Protein AF-A0A8T4HKZ1-F1 (afdb_monomer_lite)

Structure (mmCIF, N/CA/C/O backbone):
data_AF-A0A8T4HKZ1-F1
#
_entry.id   AF-A0A8T4HKZ1-F1
#
loop_
_atom_site.group_PDB
_atom_site.id
_atom_site.type_symbol
_atom_site.label_atom_id
_atom_site.label_alt_id
_atom_site.label_comp_id
_atom_site.label_asym_id
_atom_site.label_entity_id
_atom_site.label_seq_id
_atom_site.pdbx_PDB_ins_code
_atom_site.Cartn_x
_atom_site.Cartn_y
_atom_site.Cartn_z
_atom_site.occupancy
_atom_site.B_iso_or_equiv
_atom_site.auth_seq_id
_atom_site.auth_comp_id
_atom_site.auth_asym_id
_atom_site.auth_atom_id
_atom_site.pdbx_PDB_model_num
ATOM 1 N N . MET A 1 1 ? 70.854 43.839 6.001 1.00 37.94 1 MET A N 1
ATOM 2 C CA . MET A 1 1 ? 71.419 44.479 4.792 1.00 37.94 1 MET A CA 1
ATOM 3 C C . MET A 1 1 ? 71.487 43.443 3.683 1.00 37.94 1 MET A C 1
ATOM 5 O O . MET A 1 1 ? 71.893 42.335 4.007 1.00 37.94 1 MET A O 1
ATOM 9 N N . PRO A 1 2 ? 71.234 43.797 2.414 1.00 50.47 2 PRO A N 1
ATOM 10 C CA . PRO A 1 2 ? 70.039 44.445 1.849 1.00 50.47 2 PRO A CA 1
ATOM 11 C C . PRO A 1 2 ? 69.323 43.446 0.882 1.00 50.47 2 PRO A C 1
ATOM 13 O O . PRO A 1 2 ? 69.695 42.282 0.856 1.00 50.47 2 PRO A O 1
ATOM 16 N N . TYR A 1 3 ? 68.286 43.737 0.087 1.00 30.95 3 TYR A N 1
ATOM 17 C CA . TYR A 1 3 ? 67.507 44.957 -0.193 1.00 30.95 3 TYR A CA 1
ATOM 18 C C . TYR A 1 3 ? 65.997 44.592 -0.330 1.00 30.95 3 TYR A C 1
ATOM 20 O O . TYR A 1 3 ? 65.540 43.629 0.280 1.00 30.95 3 TYR A O 1
ATOM 28 N N . THR A 1 4 ? 65.211 45.340 -1.111 1.00 60.91 4 THR A N 1
ATOM 29 C CA . THR A 1 4 ? 63.771 45.155 -1.380 1.00 60.91 4 THR A CA 1
ATOM 30 C C . THR A 1 4 ? 63.456 44.909 -2.865 1.00 60.91 4 THR A C 1
ATOM 32 O O . THR A 1 4 ? 64.201 45.327 -3.747 1.00 60.91 4 THR A O 1
ATOM 35 N N . SER A 1 5 ? 62.293 44.303 -3.144 1.00 48.16 5 SER A N 1
ATOM 36 C CA . SER A 1 5 ? 61.436 44.565 -4.326 1.00 48.16 5 SER A CA 1
ATOM 37 C C . SER A 1 5 ? 60.063 43.912 -4.091 1.00 48.16 5 SER A C 1
ATOM 39 O O . SER A 1 5 ? 59.889 42.715 -4.274 1.00 48.16 5 SER A O 1
ATOM 41 N N . GLN A 1 6 ? 59.114 44.588 -3.440 1.00 50.34 6 GLN A N 1
ATOM 42 C CA . GLN A 1 6 ? 58.128 45.467 -4.093 1.00 50.34 6 GLN A CA 1
ATOM 43 C C . GLN A 1 6 ? 57.471 44.839 -5.336 1.00 50.34 6 GLN A C 1
ATOM 45 O O . GLN A 1 6 ? 58.012 44.891 -6.437 1.00 50.34 6 GLN A O 1
ATOM 50 N N . ARG A 1 7 ? 56.240 44.329 -5.172 1.00 44.53 7 ARG A N 1
ATOM 51 C CA . ARG A 1 7 ? 55.311 44.162 -6.300 1.00 44.53 7 ARG A CA 1
ATOM 52 C C . ARG A 1 7 ? 54.934 45.551 -6.820 1.00 44.53 7 ARG A C 1
ATOM 54 O O . ARG A 1 7 ? 54.413 46.352 -6.047 1.00 44.53 7 ARG A O 1
ATOM 61 N N . ARG A 1 8 ? 55.119 45.812 -8.116 1.00 48.88 8 ARG A N 1
ATOM 62 C CA . ARG A 1 8 ? 54.422 46.916 -8.794 1.00 48.88 8 ARG A CA 1
ATOM 63 C C . ARG A 1 8 ? 53.036 46.440 -9.247 1.00 48.88 8 ARG A C 1
ATOM 65 O O . ARG A 1 8 ? 52.957 45.375 -9.861 1.00 48.88 8 ARG A O 1
ATOM 72 N N . PRO A 1 9 ? 51.954 47.181 -8.962 1.00 47.38 9 PRO A N 1
ATOM 73 C CA . PRO A 1 9 ? 50.659 46.951 -9.584 1.00 47.38 9 PRO A CA 1
ATOM 74 C C . PRO A 1 9 ? 50.595 47.651 -10.949 1.00 47.38 9 PRO A C 1
ATOM 76 O O . PRO A 1 9 ? 51.062 48.778 -11.088 1.00 47.38 9 PRO A O 1
ATOM 79 N N . GLY A 1 10 ? 49.954 47.001 -11.920 1.00 51.94 10 GLY A N 1
ATOM 80 C CA . GLY A 1 10 ? 49.601 47.605 -13.204 1.00 51.94 10 GLY A CA 1
ATOM 81 C C . GLY A 1 10 ? 50.694 47.545 -14.270 1.00 51.94 10 GLY A C 1
ATOM 82 O O . GLY A 1 10 ? 51.572 48.393 -14.321 1.00 51.94 10 GLY A O 1
ATOM 83 N N . GLU A 1 11 ? 50.550 46.597 -15.195 1.00 45.94 11 GLU A N 1
ATOM 84 C CA . GLU A 1 11 ? 50.785 46.850 -16.620 1.00 45.94 11 GLU A CA 1
ATOM 85 C C . GLU A 1 11 ? 50.060 45.771 -17.429 1.00 45.94 11 GLU A C 1
ATOM 87 O O . GLU A 1 11 ? 50.473 44.612 -17.487 1.00 45.94 11 GLU A O 1
ATOM 92 N N . GLY A 1 12 ? 48.917 46.138 -18.008 1.00 52.41 12 GLY A N 1
ATOM 93 C CA . GLY A 1 12 ? 48.156 45.234 -18.857 1.00 52.41 12 GLY A CA 1
ATOM 94 C C . GLY A 1 12 ? 48.916 44.968 -20.150 1.00 52.41 12 GLY A C 1
ATOM 95 O O . GLY A 1 12 ? 49.123 45.880 -20.945 1.00 52.41 12 GLY A O 1
ATOM 96 N N . ARG A 1 13 ? 49.283 43.710 -20.396 1.00 49.19 13 ARG A N 1
ATOM 97 C CA . ARG A 1 13 ? 49.666 43.239 -21.729 1.00 49.19 13 ARG A CA 1
ATOM 98 C C . ARG A 1 13 ? 48.689 42.172 -22.182 1.00 49.19 13 ARG A C 1
ATOM 100 O O . ARG A 1 13 ? 48.846 40.986 -21.917 1.00 49.19 13 ARG A O 1
ATOM 107 N N . ASN A 1 14 ? 47.661 42.673 -22.858 1.00 54.19 14 ASN A N 1
ATOM 108 C CA . ASN A 1 14 ? 46.736 41.917 -23.680 1.00 54.19 14 ASN A CA 1
ATOM 109 C C . ASN A 1 14 ? 47.541 41.056 -24.671 1.00 54.19 14 ASN A C 1
ATOM 111 O O . ASN A 1 14 ? 48.121 41.590 -25.616 1.00 54.19 14 ASN A O 1
ATOM 115 N N . GLN A 1 15 ? 47.621 39.748 -24.430 1.00 51.31 15 GLN A N 1
ATOM 116 C CA . GLN A 1 15 ? 48.084 38.782 -25.422 1.00 51.31 15 GLN A CA 1
ATOM 117 C C . GLN A 1 15 ? 46.851 38.031 -25.928 1.00 51.31 15 GLN A C 1
ATOM 119 O O . GLN A 1 15 ? 46.202 37.357 -25.121 1.00 51.31 15 GLN A O 1
ATOM 124 N N . PRO A 1 16 ? 46.499 38.127 -27.223 1.00 50.91 16 PRO A N 1
ATOM 125 C CA . PRO A 1 16 ? 45.452 37.288 -27.774 1.00 50.91 16 PRO A CA 1
ATOM 126 C C . PRO A 1 16 ? 45.901 35.827 -27.681 1.00 50.91 16 PRO A C 1
ATOM 128 O O . PRO A 1 16 ? 46.958 35.441 -28.184 1.00 50.91 16 PRO A O 1
ATOM 131 N N . ARG A 1 17 ? 45.088 35.016 -27.004 1.00 50.06 17 ARG A N 1
ATOM 132 C CA . ARG A 1 17 ? 45.216 33.557 -26.991 1.00 50.06 17 ARG A CA 1
ATOM 133 C C . ARG A 1 17 ? 45.150 33.068 -28.447 1.00 50.06 17 ARG A C 1
ATOM 135 O O . ARG A 1 17 ? 44.216 33.476 -29.133 1.00 50.06 17 ARG A O 1
ATOM 142 N N . PRO A 1 18 ? 46.073 32.212 -28.925 1.00 50.12 18 PRO A N 1
ATOM 143 C CA . PRO A 1 18 ? 45.963 31.662 -30.270 1.00 50.12 18 PRO A CA 1
ATOM 144 C C . PRO A 1 18 ? 44.664 30.859 -30.373 1.00 50.12 18 PRO A C 1
ATOM 146 O O . PRO A 1 18 ? 44.422 29.937 -29.588 1.00 50.12 18 PRO A O 1
ATOM 149 N N . GLU A 1 19 ? 43.807 31.265 -31.303 1.00 47.66 19 GLU A N 1
ATOM 150 C CA . GLU A 1 19 ? 42.528 30.616 -31.548 1.00 47.66 19 GLU A CA 1
ATOM 151 C C . GLU A 1 19 ? 42.723 29.252 -32.213 1.00 47.66 19 GLU A C 1
ATOM 153 O O . GLU A 1 19 ? 43.607 29.065 -33.045 1.00 47.66 19 GLU A O 1
ATOM 158 N N . GLY A 1 20 ? 41.837 28.319 -31.864 1.00 43.69 20 GLY A N 1
ATOM 159 C CA . GLY A 1 20 ? 41.364 27.294 -32.788 1.00 43.69 20 GLY A CA 1
ATOM 160 C C . GLY A 1 20 ? 42.417 26.484 -33.540 1.00 43.69 20 GLY A C 1
ATOM 161 O O . GLY A 1 20 ? 42.443 26.506 -34.767 1.00 43.69 20 GLY A O 1
ATOM 162 N N . SER A 1 21 ? 43.141 25.606 -32.841 1.00 49.09 21 SER A N 1
ATOM 163 C CA . SER A 1 21 ? 43.467 24.307 -33.437 1.00 49.09 21 SER A CA 1
ATOM 164 C C . SER A 1 21 ? 42.171 23.501 -33.592 1.00 49.09 21 SER A C 1
ATOM 166 O O . SER A 1 21 ? 41.883 22.585 -32.821 1.00 49.09 21 SER A O 1
ATOM 168 N N . SER A 1 22 ? 41.369 23.869 -34.594 1.00 54.22 22 SER A N 1
ATOM 169 C CA . SER A 1 22 ? 40.155 23.180 -35.024 1.00 54.22 22 SER A CA 1
ATOM 170 C C . SER A 1 22 ? 40.512 21.842 -35.670 1.00 54.22 22 SER A C 1
ATOM 172 O O . SER A 1 22 ? 40.330 21.603 -36.863 1.00 54.22 22 SER A O 1
ATOM 174 N N . ARG A 1 23 ? 40.983 20.912 -34.831 1.00 53.91 23 ARG A N 1
ATOM 175 C CA . ARG A 1 23 ? 40.749 19.493 -35.068 1.00 53.91 23 ARG A CA 1
ATOM 176 C C . ARG A 1 23 ? 39.241 19.367 -35.307 1.00 53.91 23 ARG A C 1
ATOM 178 O O . ARG A 1 23 ? 38.493 19.854 -34.459 1.00 53.91 23 ARG A O 1
ATOM 185 N N . PRO A 1 24 ? 38.779 18.761 -36.414 1.00 53.28 24 PRO A N 1
ATOM 186 C CA . PRO A 1 24 ? 37.382 18.391 -36.509 1.00 53.28 24 PRO A CA 1
ATOM 187 C C . PRO A 1 24 ? 37.129 17.416 -35.362 1.00 53.28 24 PRO A C 1
ATOM 189 O O . PRO A 1 24 ? 37.602 16.277 -35.377 1.00 53.28 24 PRO A O 1
ATOM 192 N N . GLU A 1 25 ? 36.461 17.910 -34.323 1.00 56.16 25 GLU A N 1
ATOM 193 C CA . GLU A 1 25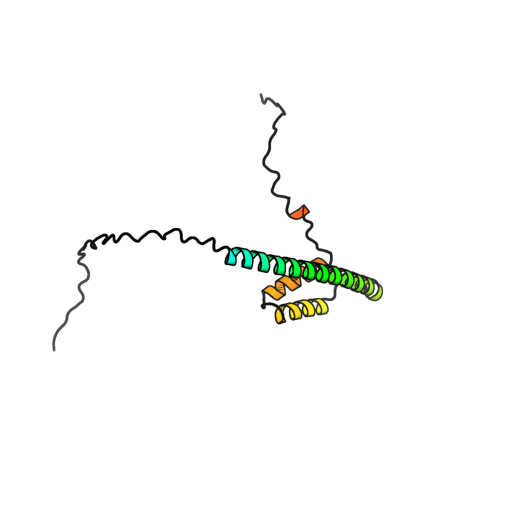 ? 35.824 17.075 -33.324 1.00 56.16 25 GLU A CA 1
ATOM 194 C C . GLU A 1 25 ? 34.799 16.276 -34.112 1.00 56.16 25 GLU A C 1
ATOM 196 O O . GLU A 1 25 ? 33.800 16.818 -34.587 1.00 56.16 25 GLU A O 1
ATOM 201 N N . ALA A 1 26 ? 35.165 15.028 -34.415 1.00 57.91 26 ALA A N 1
ATOM 202 C CA . ALA A 1 26 ? 34.362 14.163 -35.249 1.00 57.91 26 ALA A CA 1
ATOM 203 C C . ALA A 1 26 ? 33.003 14.061 -34.570 1.00 57.91 26 ALA A C 1
ATOM 205 O O . ALA A 1 26 ? 32.910 13.509 -33.472 1.00 57.91 26 ALA A O 1
ATOM 206 N N . ALA A 1 27 ? 31.985 14.653 -35.204 1.00 58.03 27 ALA A N 1
ATOM 207 C CA . ALA A 1 27 ? 30.626 14.613 -34.699 1.00 58.03 27 ALA A CA 1
ATOM 208 C C . ALA A 1 27 ? 30.308 13.155 -34.350 1.00 58.03 27 ALA A C 1
ATOM 210 O O . ALA A 1 27 ? 30.650 12.281 -35.166 1.00 58.03 27 ALA A O 1
ATOM 211 N N . PRO A 1 28 ? 29.730 12.887 -33.160 1.00 60.06 28 PRO A N 1
ATOM 212 C CA . PRO A 1 28 ? 29.445 11.526 -32.741 1.00 60.06 28 PRO A CA 1
ATOM 213 C C . PRO A 1 28 ? 28.679 10.867 -33.879 1.00 60.06 28 PRO A C 1
ATOM 215 O O . PRO A 1 28 ? 27.618 11.353 -34.283 1.00 60.06 28 PRO A O 1
ATOM 218 N N . GLN A 1 29 ? 29.285 9.835 -34.473 1.00 54.50 29 GLN A N 1
ATOM 219 C CA . GLN A 1 29 ? 28.610 9.074 -35.513 1.00 54.50 29 GLN A CA 1
ATOM 220 C C . GLN A 1 29 ? 27.288 8.599 -34.909 1.00 54.50 29 GLN A C 1
ATOM 222 O O . GLN A 1 29 ? 27.264 8.304 -33.711 1.00 54.50 29 GLN A O 1
ATOM 227 N N . PRO A 1 30 ? 26.191 8.537 -35.678 1.00 58.03 30 PRO A N 1
ATOM 228 C CA . PRO A 1 30 ? 24.994 7.874 -35.200 1.00 58.03 30 PRO A CA 1
ATOM 229 C C . PRO A 1 30 ? 25.325 6.387 -35.059 1.00 58.03 30 PRO A C 1
ATOM 231 O O . PRO A 1 30 ? 25.186 5.609 -36.000 1.00 58.03 30 PRO A O 1
ATOM 234 N N . GLU A 1 31 ? 25.850 6.019 -33.892 1.00 55.91 31 GLU A N 1
ATOM 235 C CA . GLU A 1 31 ? 26.078 4.640 -33.499 1.00 55.91 31 GLU A CA 1
ATOM 236 C C . GLU A 1 31 ? 24.723 3.950 -33.576 1.00 55.91 31 GLU A C 1
ATOM 238 O O . GLU A 1 31 ? 23.773 4.404 -32.931 1.00 55.91 31 GLU A O 1
ATOM 243 N N . ASP A 1 32 ? 24.627 2.901 -34.396 1.00 58.38 32 ASP A N 1
ATOM 244 C CA . ASP A 1 32 ? 23.399 2.133 -34.579 1.00 58.38 32 ASP A CA 1
ATOM 245 C C . ASP A 1 32 ? 23.013 1.484 -33.242 1.00 58.38 32 ASP A C 1
ATOM 247 O O . ASP A 1 32 ? 23.480 0.411 -32.850 1.00 58.38 32 ASP A O 1
ATOM 251 N N . THR A 1 33 ? 22.226 2.236 -32.476 1.00 58.41 33 THR A N 1
ATOM 252 C CA . THR A 1 33 ? 21.882 1.945 -31.084 1.00 58.41 33 THR A CA 1
ATOM 253 C C . THR A 1 33 ? 20.666 1.028 -31.001 1.00 58.41 33 THR A C 1
ATOM 255 O O . THR A 1 33 ? 20.327 0.557 -29.914 1.00 58.41 33 THR A O 1
ATOM 258 N N . SER A 1 34 ? 20.058 0.714 -32.150 1.00 61.84 34 SER A N 1
ATOM 259 C CA . SER A 1 34 ? 18.972 -0.244 -32.350 1.00 61.84 34 SER A CA 1
ATOM 260 C C . SER A 1 34 ? 19.480 -1.684 -32.266 1.00 61.84 34 SER A C 1
ATOM 262 O O . SER A 1 34 ? 19.288 -2.494 -33.168 1.00 61.84 34 SER A O 1
ATOM 264 N N . GLN A 1 35 ? 20.151 -2.025 -31.164 1.00 72.56 35 GLN A N 1
ATOM 265 C CA . GLN A 1 35 ? 20.588 -3.388 -30.888 1.00 72.56 35 GLN A CA 1
ATOM 266 C C . GLN A 1 35 ? 19.354 -4.238 -30.533 1.00 72.56 35 GLN A C 1
ATOM 268 O O . GLN A 1 35 ? 18.844 -4.112 -29.415 1.00 72.56 35 GLN A O 1
ATOM 273 N N . PRO A 1 36 ? 18.860 -5.142 -31.409 1.00 77.88 36 PRO A N 1
ATOM 274 C CA . PRO A 1 36 ? 17.517 -5.716 -31.237 1.00 77.88 36 PRO A CA 1
ATOM 275 C C . PRO A 1 36 ? 17.404 -6.618 -30.000 1.00 77.88 36 PRO A C 1
ATOM 277 O O . PRO A 1 36 ? 16.324 -6.826 -29.449 1.00 77.88 36 PRO A O 1
ATOM 280 N N . TRP A 1 37 ? 18.540 -7.132 -29.519 1.00 82.31 37 TRP A N 1
ATOM 281 C CA . TRP A 1 37 ? 18.632 -7.893 -28.276 1.00 82.31 37 TRP A CA 1
ATOM 282 C C . TRP A 1 37 ? 18.436 -7.021 -27.023 1.00 82.31 37 TRP A C 1
ATOM 284 O O . TRP A 1 37 ? 17.887 -7.504 -26.031 1.00 82.31 37 TRP A O 1
ATOM 294 N N . VAL A 1 38 ? 18.826 -5.739 -27.062 1.00 90.12 38 VAL A N 1
ATOM 295 C CA . VAL A 1 38 ? 18.553 -4.767 -25.990 1.00 90.12 38 VAL A CA 1
ATOM 296 C C . VAL A 1 38 ? 17.061 -4.458 -25.958 1.00 90.12 38 VAL A C 1
ATOM 298 O O . VAL A 1 38 ? 16.450 -4.524 -24.894 1.00 90.12 38 VAL A O 1
ATOM 301 N N . GLU A 1 39 ? 16.453 -4.199 -27.117 1.00 91.00 39 GLU A N 1
ATOM 302 C CA . GLU A 1 39 ? 15.014 -3.936 -27.237 1.00 91.00 39 GLU A CA 1
ATOM 303 C C . GLU A 1 39 ? 14.177 -5.120 -26.734 1.00 91.00 39 GLU A C 1
ATOM 305 O O . GLU A 1 39 ? 13.304 -4.943 -25.881 1.00 91.00 39 GLU A O 1
ATOM 310 N N . ALA A 1 40 ? 14.507 -6.343 -27.167 1.00 92.06 40 ALA A N 1
ATOM 311 C CA . ALA A 1 40 ? 13.871 -7.566 -26.684 1.00 92.06 40 ALA A CA 1
ATOM 312 C C . ALA A 1 40 ? 14.028 -7.742 -25.162 1.00 92.06 40 ALA A C 1
ATOM 314 O O . ALA A 1 40 ? 13.070 -8.098 -24.471 1.00 92.06 40 ALA A O 1
ATOM 315 N N . ARG A 1 41 ? 15.210 -7.438 -24.603 1.00 95.25 41 ARG A N 1
ATOM 316 C CA . ARG A 1 41 ? 15.446 -7.518 -23.155 1.00 95.25 41 ARG A CA 1
ATOM 317 C C . ARG A 1 41 ? 14.665 -6.459 -22.372 1.00 95.25 41 ARG A C 1
ATOM 319 O O . ARG A 1 41 ? 14.153 -6.769 -21.298 1.00 95.25 41 ARG A O 1
ATOM 326 N N . VAL A 1 42 ? 14.549 -5.238 -22.894 1.00 95.12 42 VAL A N 1
ATOM 327 C CA . VAL A 1 42 ? 13.747 -4.158 -22.293 1.00 95.12 42 VAL A CA 1
ATOM 328 C C . VAL A 1 42 ? 12.256 -4.495 -22.335 1.00 95.12 42 VAL A C 1
ATOM 330 O O . VAL A 1 42 ? 11.562 -4.263 -21.346 1.00 95.12 42 VAL A O 1
ATOM 333 N N . ALA A 1 43 ? 11.762 -5.075 -23.431 1.00 95.88 43 ALA A N 1
ATOM 334 C CA . ALA A 1 43 ? 10.377 -5.530 -23.542 1.00 95.88 43 ALA A CA 1
ATOM 335 C C . ALA A 1 43 ? 10.041 -6.620 -22.508 1.00 95.88 43 ALA A C 1
ATOM 337 O O . ALA A 1 43 ? 9.005 -6.540 -21.849 1.00 95.88 43 ALA A O 1
ATOM 338 N N . GLU A 1 44 ? 10.939 -7.590 -22.305 1.00 97.06 44 GLU A N 1
ATOM 339 C CA . GLU A 1 44 ? 10.764 -8.637 -21.292 1.00 97.06 44 GLU A CA 1
ATOM 340 C C . GLU A 1 44 ? 10.748 -8.065 -19.866 1.00 97.06 44 GLU A C 1
ATOM 342 O O . GLU A 1 44 ? 9.847 -8.363 -19.085 1.00 97.06 44 GLU A O 1
ATOM 347 N N . LEU A 1 45 ? 11.695 -7.174 -19.540 1.00 97.81 45 LEU A N 1
ATOM 348 C CA . LEU A 1 45 ? 11.748 -6.518 -18.228 1.00 97.81 45 LEU A CA 1
ATOM 349 C C . LEU A 1 45 ? 10.494 -5.679 -17.939 1.00 97.81 45 LEU A C 1
ATOM 351 O O . LEU A 1 45 ? 10.040 -5.651 -16.798 1.00 97.81 45 LEU A O 1
ATOM 355 N N . ARG A 1 46 ? 9.919 -5.019 -18.954 1.00 97.75 46 ARG A N 1
ATOM 356 C CA . ARG A 1 46 ? 8.648 -4.290 -18.818 1.00 97.75 46 ARG A CA 1
ATOM 357 C C . ARG A 1 46 ? 7.487 -5.230 -18.503 1.00 97.75 46 ARG A C 1
ATOM 359 O O . ARG A 1 46 ? 6.775 -4.959 -17.546 1.00 97.75 46 ARG A O 1
ATOM 366 N N . ARG A 1 47 ? 7.372 -6.374 -19.190 1.00 98.19 47 ARG A N 1
ATOM 367 C CA . ARG A 1 47 ? 6.341 -7.378 -18.869 1.00 98.19 47 ARG A CA 1
ATOM 368 C C . ARG A 1 47 ? 6.448 -7.861 -17.419 1.00 98.19 47 ARG A C 1
ATOM 370 O O . ARG A 1 47 ? 5.440 -7.916 -16.723 1.00 98.19 47 ARG A O 1
ATOM 377 N N . SER A 1 48 ? 7.661 -8.135 -16.932 1.00 98.19 48 SER A N 1
ATOM 378 C CA . SER A 1 48 ? 7.870 -8.509 -15.525 1.00 98.19 48 SER A CA 1
ATOM 379 C C . SER A 1 48 ? 7.470 -7.398 -14.540 1.00 98.19 48 SER A C 1
ATOM 381 O O . SER A 1 48 ? 7.007 -7.698 -13.442 1.00 98.19 48 SER A O 1
ATOM 383 N N . ILE A 1 49 ? 7.628 -6.120 -14.909 1.00 97.94 49 ILE A N 1
ATOM 384 C CA . ILE A 1 49 ? 7.135 -4.986 -14.108 1.00 97.94 49 ILE A CA 1
ATOM 385 C C . ILE A 1 49 ? 5.600 -4.962 -14.112 1.00 97.94 49 ILE A C 1
ATOM 387 O O . ILE A 1 49 ? 5.011 -4.890 -13.038 1.00 97.94 49 ILE A O 1
ATOM 391 N N . ASP A 1 50 ? 4.954 -5.111 -15.272 1.00 98.00 50 ASP A N 1
ATOM 392 C CA . ASP A 1 50 ? 3.487 -5.120 -15.395 1.00 98.00 50 ASP A CA 1
ATOM 393 C C . ASP A 1 50 ? 2.837 -6.268 -14.585 1.00 98.00 50 ASP A C 1
ATOM 395 O O . ASP A 1 50 ? 1.778 -6.103 -13.967 1.00 98.00 50 ASP A O 1
ATOM 399 N N . GLU A 1 51 ? 3.489 -7.435 -14.535 1.00 98.31 51 GLU A N 1
ATOM 400 C CA . GLU A 1 51 ? 3.102 -8.581 -13.699 1.00 98.31 51 GLU A CA 1
ATOM 401 C C . GLU A 1 51 ? 3.217 -8.268 -12.195 1.00 98.31 51 GLU A C 1
ATOM 403 O O . GLU A 1 51 ? 2.292 -8.550 -11.423 1.00 98.31 51 GLU A O 1
ATOM 408 N N . ILE A 1 52 ? 4.322 -7.641 -11.772 1.00 98.50 52 ILE A N 1
ATOM 409 C CA . ILE A 1 52 ? 4.529 -7.198 -10.384 1.00 98.50 52 ILE A CA 1
ATOM 410 C C . ILE A 1 52 ? 3.496 -6.135 -9.996 1.00 98.50 52 ILE A C 1
ATOM 412 O O . ILE A 1 52 ? 2.880 -6.246 -8.935 1.00 98.50 52 ILE A O 1
ATOM 416 N N . ASP A 1 53 ? 3.256 -5.139 -10.848 1.00 97.50 53 ASP A N 1
ATOM 417 C CA . ASP A 1 53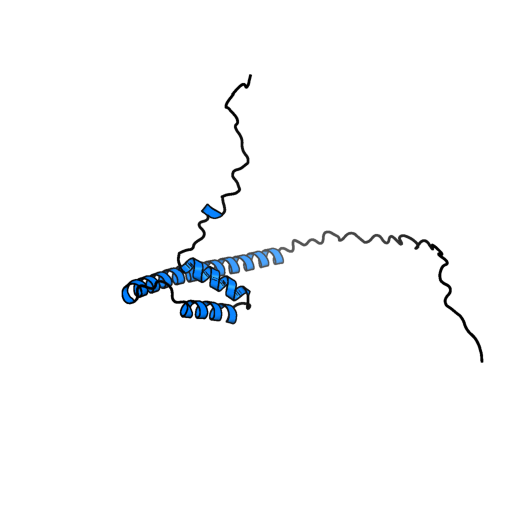 ? 2.289 -4.070 -10.599 1.00 97.50 53 ASP A CA 1
ATOM 418 C C . ASP A 1 53 ? 0.862 -4.624 -10.493 1.00 97.50 53 ASP A C 1
ATOM 420 O O . ASP A 1 53 ? 0.112 -4.246 -9.587 1.00 97.50 53 ASP A O 1
ATOM 424 N N . SER A 1 54 ? 0.508 -5.606 -11.328 1.00 97.88 54 SER A N 1
ATOM 425 C CA . SER A 1 54 ? -0.759 -6.339 -11.223 1.00 97.88 54 SER A CA 1
ATOM 426 C C . SER A 1 54 ? -0.906 -7.037 -9.863 1.00 97.88 54 SER A C 1
ATOM 428 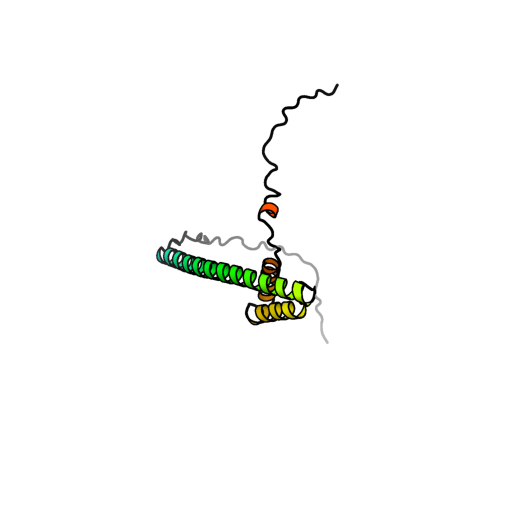O O . SER A 1 54 ? -1.946 -6.916 -9.205 1.00 97.88 54 SER A O 1
ATOM 430 N N . ALA A 1 55 ? 0.148 -7.706 -9.382 1.00 98.19 55 ALA A N 1
ATOM 431 C CA . ALA A 1 55 ? 0.156 -8.336 -8.062 1.00 98.19 55 ALA A CA 1
ATOM 432 C C . ALA A 1 55 ? 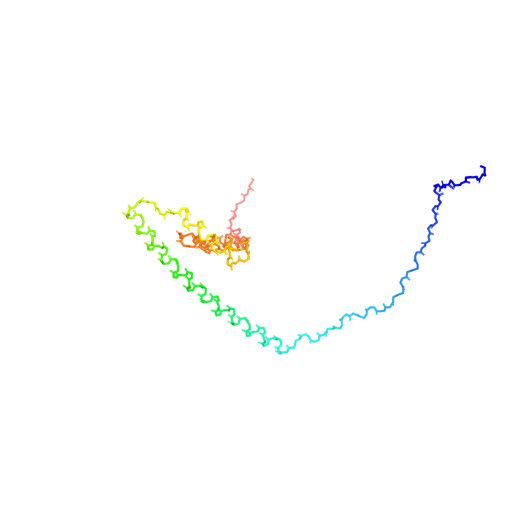0.074 -7.307 -6.915 1.00 98.19 55 ALA A C 1
ATOM 434 O O . ALA A 1 55 ? -0.670 -7.510 -5.949 1.00 98.19 55 ALA A O 1
ATOM 435 N N . VAL A 1 56 ? 0.775 -6.171 -7.021 1.00 95.56 56 VAL A N 1
ATOM 436 C CA . VAL A 1 56 ? 0.702 -5.068 -6.047 1.00 95.56 56 VAL A CA 1
ATOM 437 C C . VAL A 1 56 ? -0.712 -4.486 -5.988 1.00 95.56 56 VAL A C 1
ATOM 439 O O . VAL A 1 56 ? -1.238 -4.279 -4.891 1.00 95.56 56 VAL A O 1
ATOM 442 N N . ILE A 1 57 ? -1.368 -4.273 -7.132 1.00 94.94 57 ILE A N 1
ATOM 443 C CA . ILE A 1 57 ? -2.749 -3.776 -7.207 1.00 94.94 57 ILE A CA 1
ATOM 444 C C . ILE A 1 57 ? -3.713 -4.718 -6.472 1.00 94.94 57 ILE A C 1
ATOM 446 O O . ILE A 1 57 ? -4.515 -4.249 -5.656 1.00 94.94 57 ILE A O 1
ATOM 450 N N . GLU A 1 58 ? -3.619 -6.032 -6.685 1.00 96.38 58 GLU A N 1
ATOM 451 C CA . GLU A 1 58 ? -4.469 -7.009 -5.991 1.00 96.38 58 GLU A CA 1
ATOM 452 C C . GLU A 1 58 ? -4.201 -7.067 -4.481 1.00 96.38 58 GLU A C 1
ATOM 454 O O . GLU A 1 58 ? -5.140 -7.033 -3.673 1.00 96.38 58 GLU A O 1
ATOM 459 N N . LEU A 1 59 ? -2.933 -7.036 -4.062 1.00 96.88 59 LEU A N 1
ATOM 460 C CA . LEU A 1 59 ? -2.562 -6.955 -2.646 1.00 96.88 59 LEU A CA 1
ATOM 461 C C . LEU A 1 59 ? -3.109 -5.678 -1.983 1.00 96.88 59 LEU A C 1
ATOM 463 O O . LEU A 1 59 ? -3.642 -5.733 -0.868 1.00 96.88 59 LEU A O 1
ATOM 467 N N . LEU A 1 60 ? -3.052 -4.530 -2.665 1.00 93.88 60 LEU A N 1
ATOM 468 C CA . LEU A 1 60 ? -3.604 -3.263 -2.176 1.00 93.88 60 LEU A CA 1
ATOM 469 C C . LEU A 1 60 ? -5.138 -3.282 -2.108 1.00 93.88 60 LEU A C 1
ATOM 471 O O . LEU A 1 60 ? -5.706 -2.854 -1.095 1.00 93.88 60 LEU A O 1
ATOM 475 N N . ARG A 1 61 ? -5.820 -3.838 -3.119 1.00 93.81 61 ARG A N 1
ATOM 476 C CA . ARG A 1 61 ? -7.279 -4.061 -3.112 1.00 93.81 61 ARG A CA 1
ATOM 477 C C . ARG A 1 61 ? -7.689 -4.922 -1.918 1.00 93.81 61 ARG A C 1
ATOM 479 O O . ARG A 1 61 ? -8.586 -4.533 -1.157 1.00 93.81 61 ARG A O 1
ATOM 486 N N . ARG A 1 62 ? -6.991 -6.038 -1.684 1.00 96.19 62 ARG A N 1
ATOM 487 C CA . ARG A 1 62 ? -7.232 -6.939 -0.547 1.00 96.19 62 ARG A CA 1
ATOM 488 C C . ARG A 1 62 ? -6.974 -6.255 0.797 1.00 96.19 62 ARG A C 1
ATOM 490 O O . ARG A 1 62 ? -7.813 -6.331 1.698 1.00 96.19 62 ARG A O 1
ATOM 497 N N . ARG A 1 63 ? -5.871 -5.512 0.929 1.00 95.00 63 ARG A N 1
ATOM 498 C CA . ARG A 1 63 ? -5.547 -4.723 2.131 1.00 95.00 63 ARG A CA 1
ATOM 499 C C . ARG A 1 63 ? -6.618 -3.671 2.433 1.00 95.00 63 ARG A C 1
ATOM 501 O O . ARG A 1 63 ? -6.968 -3.473 3.600 1.00 95.00 63 ARG A O 1
ATOM 508 N N . ALA A 1 64 ? -7.172 -3.022 1.409 1.00 90.75 64 ALA A N 1
ATOM 509 C CA . ALA A 1 64 ? -8.247 -2.047 1.563 1.00 90.75 64 ALA A CA 1
ATOM 510 C C . ALA A 1 64 ? -9.569 -2.699 2.012 1.00 90.75 64 ALA A C 1
ATOM 512 O O . ALA A 1 64 ? -10.246 -2.153 2.884 1.00 90.75 64 ALA A O 1
ATOM 513 N N . GLN A 1 65 ? -9.919 -3.885 1.492 1.00 93.19 65 GLN A N 1
ATOM 514 C CA . GLN A 1 65 ? -11.071 -4.668 1.974 1.00 93.19 65 GLN A CA 1
ATOM 515 C C . GLN A 1 65 ? -10.945 -4.991 3.473 1.00 93.19 65 GLN A C 1
ATOM 517 O O . GLN A 1 65 ? -11.850 -4.672 4.247 1.00 93.19 65 GLN A O 1
ATOM 522 N N . LEU A 1 66 ? -9.804 -5.552 3.891 1.00 94.06 66 LEU A N 1
ATOM 523 C CA . LEU A 1 66 ? -9.528 -5.896 5.292 1.00 94.06 66 LEU A CA 1
ATOM 524 C C . LEU A 1 66 ? -9.536 -4.650 6.194 1.00 94.06 66 LEU A C 1
ATOM 526 O O . LEU A 1 66 ? -10.136 -4.655 7.267 1.00 94.06 66 LEU A O 1
ATOM 530 N N . SER A 1 67 ? -8.956 -3.539 5.730 1.00 90.81 67 SER A N 1
ATOM 531 C CA . SER A 1 67 ? -8.966 -2.264 6.462 1.00 90.81 67 SER A CA 1
ATOM 532 C C . SER A 1 67 ? -10.387 -1.746 6.713 1.00 90.81 67 SER A C 1
ATOM 534 O O . SER A 1 67 ? -10.679 -1.270 7.811 1.00 90.81 67 SER A O 1
ATOM 536 N N . ARG A 1 68 ? -11.300 -1.883 5.738 1.00 89.19 68 ARG A N 1
ATOM 537 C CA . ARG A 1 68 ? -12.720 -1.529 5.912 1.00 89.19 68 ARG A CA 1
ATOM 538 C C . ARG A 1 68 ? -13.430 -2.441 6.916 1.00 89.19 68 ARG A C 1
ATOM 540 O O . ARG A 1 68 ? -14.231 -1.943 7.702 1.00 89.19 68 ARG A O 1
ATOM 547 N N . GLN A 1 69 ? -13.134 -3.743 6.928 1.00 91.94 69 GLN A N 1
ATOM 548 C CA . GLN A 1 69 ? -13.686 -4.677 7.922 1.00 91.94 69 GLN A CA 1
ATOM 549 C C . GLN A 1 69 ? -13.241 -4.305 9.347 1.00 91.94 69 GLN A C 1
ATOM 551 O O . GLN A 1 69 ? -14.082 -4.173 10.236 1.00 91.94 69 GLN A O 1
ATOM 556 N N . VAL A 1 70 ? -11.949 -4.018 9.546 1.00 89.75 70 VAL A N 1
ATOM 557 C CA . VAL A 1 70 ? -11.406 -3.552 10.836 1.00 89.75 70 VAL A CA 1
ATOM 558 C C . VAL A 1 70 ? -12.038 -2.224 11.272 1.00 89.75 70 VAL A C 1
ATOM 560 O O . VAL A 1 70 ? -12.403 -2.075 12.438 1.00 89.75 70 VAL A O 1
ATOM 563 N N . GLN A 1 71 ? -12.218 -1.263 10.357 1.00 88.56 71 GLN A N 1
ATOM 564 C CA . GLN A 1 71 ? -12.898 0.003 10.666 1.00 88.56 71 GLN A CA 1
ATOM 565 C C . GLN A 1 71 ? -14.351 -0.218 11.113 1.00 88.56 71 GLN A C 1
ATOM 567 O O . GLN A 1 71 ? -14.750 0.351 12.127 1.00 88.56 71 GLN A O 1
ATOM 572 N N . LYS A 1 72 ? -15.121 -1.068 10.414 1.00 87.50 72 LYS A N 1
ATOM 573 C CA . LYS A 1 72 ? -16.503 -1.412 10.801 1.00 87.50 72 LYS A CA 1
ATOM 574 C C . LYS A 1 72 ? -16.562 -2.011 12.211 1.00 87.50 72 LYS A C 1
ATOM 576 O O . LYS A 1 72 ? -17.323 -1.522 13.041 1.00 87.50 72 LYS A O 1
ATOM 581 N N . ALA A 1 73 ? -15.713 -2.999 12.503 1.00 88.69 73 ALA A N 1
ATOM 582 C CA . ALA A 1 73 ? -15.644 -3.628 13.823 1.00 88.69 73 ALA A CA 1
ATOM 583 C C . ALA A 1 73 ? -15.279 -2.627 14.939 1.00 88.69 73 ALA A C 1
ATOM 585 O O . ALA A 1 73 ? -15.853 -2.666 16.026 1.00 88.69 73 ALA A O 1
ATOM 586 N N . ARG A 1 74 ? -14.362 -1.685 14.673 1.00 86.38 74 ARG A N 1
ATOM 587 C CA . ARG A 1 74 ? -13.963 -0.662 15.655 1.00 86.38 74 ARG A CA 1
ATOM 588 C C . ARG A 1 74 ? -15.018 0.411 15.897 1.00 86.38 74 ARG A C 1
ATOM 590 O O . ARG A 1 74 ? -15.169 0.827 17.042 1.00 86.38 74 ARG A O 1
ATOM 597 N N . ILE A 1 75 ? -15.751 0.831 14.865 1.00 85.06 75 ILE A N 1
ATOM 598 C CA . ILE A 1 75 ? -16.892 1.745 15.028 1.00 85.06 75 ILE A CA 1
ATOM 599 C C . ILE A 1 75 ? -17.942 1.087 15.932 1.00 85.06 75 ILE A C 1
ATOM 601 O O . ILE A 1 75 ? -18.354 1.706 16.907 1.00 85.06 75 ILE A O 1
ATOM 605 N N . ALA A 1 76 ? -18.278 -0.184 15.679 1.00 82.25 76 ALA A N 1
ATOM 606 C CA . ALA A 1 76 ? -19.255 -0.934 16.469 1.00 82.25 76 ALA A CA 1
ATOM 607 C C . ALA A 1 76 ? -18.866 -1.118 17.952 1.00 82.25 76 ALA A C 1
ATOM 609 O O . ALA A 1 76 ? -19.745 -1.136 18.804 1.00 82.25 76 ALA A O 1
ATOM 610 N N . GLN A 1 77 ? -17.572 -1.249 18.276 1.00 79.00 77 GLN A N 1
ATOM 611 C CA . GLN A 1 77 ? -17.115 -1.493 19.656 1.00 79.00 77 GLN A CA 1
ATOM 612 C C . GLN A 1 77 ? -16.674 -0.242 20.430 1.00 79.00 77 GLN A C 1
ATOM 614 O O . GLN A 1 77 ? -16.696 -0.250 21.658 1.00 79.00 77 GLN A O 1
ATOM 619 N N . ARG A 1 78 ? -16.147 0.786 19.751 1.00 72.44 78 ARG A N 1
ATOM 620 C CA . ARG A 1 78 ? -15.418 1.899 20.400 1.00 72.44 78 ARG A CA 1
ATOM 621 C C . ARG A 1 78 ? -15.681 3.278 19.784 1.00 72.44 78 ARG A C 1
ATOM 623 O O . ARG A 1 78 ? -14.999 4.226 20.162 1.00 72.44 78 ARG A O 1
ATOM 630 N N . GLY A 1 79 ? -16.570 3.403 18.794 1.00 73.44 79 GLY A N 1
ATOM 631 C CA . GLY A 1 79 ? -16.891 4.660 18.092 1.00 73.44 79 GLY A CA 1
ATOM 632 C C . GLY A 1 79 ? -15.768 5.256 17.217 1.00 73.44 79 GLY A C 1
ATOM 633 O O . GLY A 1 79 ? -16.038 5.899 16.206 1.00 73.44 79 GLY A O 1
ATOM 634 N N . ALA A 1 80 ? -14.495 5.012 17.539 1.00 76.38 80 ALA A N 1
ATOM 635 C CA . ALA A 1 80 ? -13.347 5.598 16.856 1.00 76.38 80 ALA A CA 1
ATOM 636 C C . ALA A 1 80 ? -12.944 4.825 15.583 1.00 76.38 80 ALA A C 1
ATOM 638 O O . ALA A 1 80 ? -12.399 3.718 15.642 1.00 76.38 80 ALA A O 1
ATOM 639 N N . ARG A 1 81 ? -13.116 5.454 14.412 1.00 70.12 81 ARG A N 1
ATOM 640 C CA . ARG A 1 81 ? -12.746 4.889 13.097 1.00 70.12 81 ARG A CA 1
ATOM 641 C C . ARG A 1 81 ? -11.230 4.744 12.880 1.00 70.12 81 ARG A C 1
ATOM 643 O O . ARG A 1 81 ? -10.801 3.827 12.184 1.00 70.12 81 ARG A O 1
ATOM 650 N N . ILE A 1 82 ? -10.411 5.601 13.498 1.00 80.31 82 ILE A N 1
ATOM 651 C CA . ILE A 1 82 ? -8.945 5.694 13.305 1.00 80.31 82 ILE A CA 1
ATOM 652 C C . ILE A 1 82 ? -8.196 5.223 14.567 1.00 80.31 82 ILE A C 1
ATOM 654 O O . ILE A 1 82 ? -8.761 5.236 15.662 1.00 80.31 82 ILE A O 1
ATOM 658 N N . ALA A 1 83 ? -6.978 4.697 14.417 1.00 81.44 83 ALA A N 1
ATOM 659 C CA . ALA A 1 83 ? -6.105 4.261 15.514 1.00 81.44 83 ALA A CA 1
ATOM 660 C C . ALA A 1 83 ? -4.673 4.763 15.257 1.00 81.44 83 ALA A C 1
ATOM 662 O O . ALA A 1 83 ? -3.923 4.035 14.607 1.00 81.44 83 ALA A O 1
ATOM 663 N N . PRO A 1 84 ? -4.284 5.958 15.745 1.00 83.00 84 PRO A N 1
ATOM 664 C CA . PRO A 1 84 ? -3.000 6.589 15.415 1.00 83.00 84 PRO A CA 1
ATOM 665 C C . PRO A 1 84 ? -1.800 5.643 15.573 1.00 83.00 84 PRO A C 1
ATOM 667 O O . PRO A 1 84 ? -1.133 5.333 14.591 1.00 83.00 84 PRO A O 1
ATOM 670 N N . ALA A 1 85 ? -1.670 4.999 16.739 1.00 85.81 85 ALA A N 1
ATOM 671 C CA . ALA A 1 85 ? -0.605 4.033 17.021 1.00 85.81 85 ALA A CA 1
ATOM 672 C C . ALA A 1 85 ? -0.540 2.826 16.054 1.00 85.81 85 ALA A C 1
ATOM 674 O O . ALA A 1 85 ? 0.513 2.204 15.907 1.00 85.81 85 ALA A O 1
ATOM 675 N N . ARG A 1 86 ? -1.641 2.455 15.377 1.00 88.75 86 ARG A N 1
ATOM 676 C CA . ARG A 1 86 ? -1.598 1.421 14.325 1.00 88.75 86 ARG A CA 1
ATOM 677 C C . ARG A 1 86 ? -1.033 1.971 13.022 1.00 88.75 86 ARG A C 1
ATOM 679 O O . ARG A 1 86 ? -0.370 1.217 12.310 1.00 88.75 86 ARG A O 1
ATOM 686 N N . GLU A 1 87 ? -1.319 3.228 12.707 1.00 90.56 87 GLU A N 1
ATOM 687 C CA . GLU A 1 87 ? -0.850 3.918 11.504 1.00 90.56 87 GLU A CA 1
ATOM 688 C C . GLU A 1 87 ? 0.645 4.205 11.583 1.00 90.56 87 GLU A C 1
ATOM 690 O O . GLU A 1 87 ? 1.356 3.936 10.621 1.00 90.56 87 GLU A O 1
ATOM 695 N N . ASP A 1 88 ? 1.139 4.612 12.751 1.00 91.00 88 ASP A N 1
ATOM 696 C CA . ASP A 1 88 ? 2.571 4.819 12.990 1.00 91.00 88 ASP A CA 1
ATOM 697 C C . ASP A 1 88 ? 3.355 3.512 12.816 1.00 91.00 88 ASP A C 1
ATOM 699 O O . ASP A 1 88 ? 4.377 3.480 12.138 1.00 91.00 88 ASP A O 1
ATOM 703 N N . ARG A 1 89 ? 2.796 2.379 13.268 1.00 91.69 89 ARG A N 1
ATOM 704 C CA . ARG A 1 89 ? 3.336 1.040 12.959 1.00 91.69 89 ARG A CA 1
ATOM 705 C C . ARG A 1 89 ? 3.267 0.660 11.472 1.00 91.69 89 ARG A C 1
ATOM 707 O O . ARG A 1 89 ? 3.984 -0.245 11.062 1.00 91.69 89 ARG A O 1
ATOM 714 N N . VAL A 1 90 ? 2.388 1.260 10.657 1.00 90.62 90 VAL A N 1
ATOM 715 C CA . VAL A 1 90 ? 2.438 1.080 9.187 1.00 90.62 90 VAL A CA 1
ATOM 716 C C . VAL A 1 90 ? 3.595 1.891 8.615 1.00 90.62 90 VAL A C 1
ATOM 718 O O . VAL A 1 90 ? 4.389 1.331 7.868 1.00 90.62 90 VAL A O 1
ATOM 721 N N . ARG A 1 91 ? 3.702 3.171 8.986 1.00 91.31 91 ARG A N 1
ATOM 722 C CA . ARG A 1 91 ? 4.781 4.075 8.562 1.00 91.31 91 ARG A CA 1
ATOM 723 C C . ARG A 1 91 ? 6.154 3.480 8.857 1.00 91.31 91 ARG A C 1
ATOM 725 O O . ARG A 1 91 ? 6.952 3.312 7.944 1.00 91.31 91 ARG A O 1
ATOM 732 N N . GLU A 1 92 ? 6.356 3.029 10.095 1.00 91.31 92 GLU A N 1
ATOM 733 C CA . GLU A 1 92 ? 7.573 2.345 10.541 1.00 91.31 92 GLU A CA 1
ATOM 734 C C . GLU A 1 92 ? 7.910 1.123 9.686 1.00 91.31 92 GLU A C 1
ATOM 736 O O . GLU A 1 92 ? 9.027 0.991 9.190 1.00 91.31 92 GLU A O 1
ATOM 741 N N . HIS A 1 93 ? 6.933 0.245 9.454 1.00 92.00 93 HIS A N 1
ATOM 742 C CA . HIS A 1 93 ? 7.145 -0.960 8.661 1.00 92.00 93 HIS A CA 1
ATOM 743 C C . HIS A 1 93 ? 7.537 -0.638 7.212 1.00 92.00 93 HIS A C 1
ATOM 745 O O . HIS A 1 93 ? 8.478 -1.223 6.685 1.00 92.00 93 HIS A O 1
ATOM 751 N N . PHE A 1 94 ? 6.877 0.330 6.575 1.00 91.12 94 PHE A N 1
ATOM 752 C CA . PHE A 1 94 ? 7.230 0.735 5.215 1.00 91.12 94 PHE A CA 1
ATOM 753 C C . PHE A 1 94 ? 8.595 1.433 5.158 1.00 91.12 94 PHE A C 1
ATOM 755 O O . PHE A 1 94 ? 9.401 1.088 4.309 1.00 91.12 94 PHE A O 1
ATOM 762 N N . ARG A 1 95 ? 8.903 2.355 6.074 1.00 89.44 95 ARG A N 1
ATOM 763 C CA . ARG A 1 95 ? 10.188 3.077 6.117 1.00 89.44 95 ARG A CA 1
ATOM 764 C C . ARG A 1 95 ? 11.390 2.179 6.431 1.00 89.44 95 ARG A C 1
ATOM 766 O O . ARG A 1 95 ? 12.484 2.449 5.942 1.00 89.44 95 ARG A O 1
ATOM 773 N N . SER A 1 96 ? 11.195 1.114 7.211 1.00 89.19 96 SER A N 1
ATOM 774 C CA . SER A 1 96 ? 12.234 0.108 7.490 1.00 89.19 96 SER A CA 1
ATOM 775 C C . SER A 1 96 ? 12.449 -0.888 6.344 1.00 89.19 96 SER A C 1
ATOM 777 O O . SER A 1 96 ? 13.563 -1.373 6.180 1.00 89.19 96 SER A O 1
ATOM 779 N N . ASN A 1 97 ? 11.422 -1.177 5.532 1.00 89.00 97 ASN A N 1
ATOM 780 C CA . ASN A 1 97 ? 11.493 -2.177 4.454 1.00 89.00 97 ASN A CA 1
ATOM 781 C C . ASN A 1 97 ? 11.622 -1.567 3.038 1.00 89.00 97 ASN A C 1
ATOM 783 O O . ASN A 1 97 ? 11.977 -2.274 2.100 1.00 89.00 97 ASN A O 1
ATOM 787 N N . LEU A 1 98 ? 11.359 -0.266 2.861 1.00 79.81 98 LEU A N 1
ATOM 788 C CA . LEU A 1 98 ? 11.435 0.465 1.590 1.00 79.81 98 LEU A CA 1
ATOM 789 C C . LEU A 1 98 ? 12.168 1.799 1.787 1.00 79.81 98 LEU A C 1
ATOM 791 O O . LEU A 1 98 ? 11.631 2.701 2.423 1.00 79.81 98 LEU A O 1
ATOM 795 N N . LEU A 1 99 ? 13.361 1.930 1.191 1.00 71.88 99 LEU A N 1
ATOM 796 C CA . LEU A 1 99 ? 14.142 3.163 0.949 1.00 71.88 99 LEU A CA 1
ATOM 797 C C . LEU A 1 99 ? 13.758 4.412 1.787 1.00 71.88 99 LEU A C 1
ATOM 799 O O . LEU A 1 99 ? 13.387 5.453 1.234 1.00 71.88 99 LEU A O 1
ATOM 803 N N . GLY A 1 100 ? 13.859 4.314 3.119 1.00 78.44 100 GLY A N 1
ATOM 804 C CA . GLY A 1 100 ? 13.704 5.417 4.073 1.00 78.44 100 GLY A CA 1
ATOM 805 C C . GLY A 1 100 ? 12.495 6.326 3.805 1.00 78.44 100 GLY A C 1
ATOM 806 O O . GLY A 1 100 ? 11.337 5.929 3.944 1.00 78.44 100 GLY A O 1
ATOM 807 N N . THR A 1 101 ? 12.767 7.571 3.408 1.00 81.50 101 THR A N 1
ATOM 808 C CA . THR A 1 101 ? 11.758 8.612 3.139 1.00 81.50 101 THR A CA 1
ATOM 809 C C . THR A 1 101 ? 10.763 8.233 2.036 1.00 81.50 101 THR A C 1
ATOM 811 O O . THR A 1 101 ? 9.613 8.667 2.084 1.00 81.50 101 THR A O 1
ATOM 814 N N . ARG A 1 102 ? 11.151 7.400 1.057 1.00 86.31 102 ARG A N 1
ATOM 815 C CA . ARG A 1 102 ? 10.214 6.907 0.030 1.00 86.31 102 ARG A CA 1
ATOM 816 C C . ARG A 1 102 ? 9.215 5.909 0.624 1.00 86.31 102 ARG A C 1
ATOM 818 O O . ARG A 1 102 ? 8.038 5.966 0.281 1.00 86.31 102 ARG A O 1
ATOM 825 N N . GLY A 1 103 ? 9.646 5.063 1.563 1.00 88.62 103 GLY A N 1
ATOM 826 C CA . GLY A 1 103 ? 8.755 4.167 2.304 1.00 88.62 103 GLY A CA 1
ATOM 827 C C . GLY A 1 103 ? 7.669 4.927 3.067 1.00 88.62 103 GLY A C 1
ATOM 828 O O . GLY A 1 103 ? 6.499 4.561 2.994 1.00 88.62 103 GLY A O 1
ATOM 829 N N . GLU A 1 104 ? 8.020 6.040 3.713 1.00 89.88 104 GLU A N 1
ATOM 830 C CA . GLU A 1 104 ? 7.065 6.916 4.413 1.00 89.88 104 GLU A CA 1
ATOM 831 C C . GLU A 1 104 ? 5.973 7.469 3.467 1.00 89.88 104 GLU A C 1
ATOM 833 O O . GLU A 1 104 ? 4.782 7.430 3.786 1.00 89.88 104 GLU A O 1
ATOM 838 N N . GLN A 1 105 ? 6.349 7.901 2.256 1.00 91.50 105 GLN A N 1
ATOM 839 C CA . GLN A 1 105 ? 5.399 8.380 1.238 1.00 91.50 105 GLN A CA 1
ATOM 840 C C . GLN A 1 105 ? 4.450 7.267 0.763 1.00 91.50 105 GLN A C 1
ATOM 842 O O . GLN A 1 105 ? 3.233 7.471 0.705 1.00 91.50 105 GLN A O 1
ATOM 847 N N . VAL A 1 106 ? 4.982 6.069 0.489 1.00 92.00 106 VAL A N 1
ATOM 848 C CA . VAL A 1 106 ? 4.174 4.896 0.114 1.00 92.00 106 VAL A CA 1
ATOM 849 C C . VAL A 1 106 ? 3.225 4.505 1.254 1.00 92.00 106 VAL A C 1
ATOM 851 O O . VAL A 1 106 ? 2.046 4.248 1.008 1.00 92.00 106 VAL A O 1
ATOM 854 N N . ALA A 1 107 ? 3.681 4.537 2.511 1.00 92.31 107 ALA A N 1
ATOM 855 C CA . ALA A 1 107 ? 2.832 4.293 3.677 1.00 92.31 107 ALA A CA 1
ATOM 856 C C . ALA A 1 107 ? 1.648 5.269 3.734 1.00 92.31 107 ALA A C 1
ATOM 858 O O . ALA A 1 107 ? 0.510 4.849 3.965 1.00 92.31 107 ALA A O 1
ATOM 859 N N . GLY A 1 108 ? 1.908 6.557 3.481 1.00 92.00 108 GLY A N 1
ATOM 860 C CA . GLY A 1 108 ? 0.893 7.603 3.383 1.00 92.00 108 GLY A CA 1
ATOM 861 C C . GLY A 1 108 ? -0.157 7.303 2.312 1.00 92.00 108 GLY A C 1
ATOM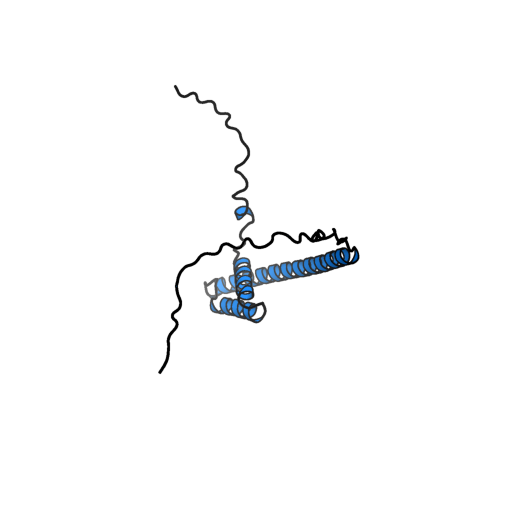 862 O O . GLY A 1 108 ? -1.349 7.266 2.625 1.00 92.00 108 GLY A O 1
ATOM 863 N N . ALA A 1 109 ? 0.274 7.007 1.083 1.00 92.12 109 ALA A N 1
ATOM 864 C CA . ALA A 1 109 ? -0.616 6.664 -0.030 1.00 92.12 109 ALA A CA 1
ATOM 865 C C . ALA A 1 109 ? -1.474 5.416 0.263 1.00 92.12 109 ALA A C 1
ATOM 867 O O . ALA A 1 109 ? -2.693 5.419 0.072 1.00 92.12 109 ALA A O 1
ATOM 868 N N . VAL A 1 110 ? -0.864 4.363 0.815 1.00 92.31 110 VAL A N 1
ATOM 869 C CA . VAL A 1 110 ? -1.548 3.111 1.170 1.00 92.31 110 VAL A CA 1
ATOM 870 C C . VAL A 1 110 ? -2.555 3.307 2.314 1.00 92.31 110 VAL A C 1
ATOM 872 O O . VAL A 1 110 ? -3.639 2.711 2.300 1.00 92.31 110 VAL A O 1
ATOM 875 N N . LEU A 1 111 ? -2.240 4.144 3.308 1.00 92.00 111 LEU A N 1
ATOM 876 C CA . LEU A 1 111 ? -3.174 4.516 4.376 1.00 92.00 111 LEU A CA 1
ATOM 877 C C . LEU A 1 111 ? -4.351 5.339 3.833 1.00 92.00 111 LEU A C 1
ATOM 879 O O . LEU A 1 111 ? -5.497 5.047 4.179 1.00 92.00 111 LEU A O 1
ATOM 883 N N . LEU A 1 112 ? -4.084 6.312 2.960 1.00 90.56 112 LEU A N 1
ATOM 884 C CA . LEU A 1 112 ? -5.085 7.169 2.323 1.00 90.56 112 LEU A CA 1
ATOM 885 C C . LEU A 1 112 ? -6.096 6.349 1.495 1.00 90.56 112 LEU A C 1
ATOM 887 O O . LEU A 1 112 ? -7.304 6.426 1.751 1.00 90.56 112 LEU A O 1
ATOM 891 N N . LEU A 1 113 ? -5.603 5.465 0.617 1.00 89.50 113 LEU A N 1
ATOM 892 C CA . LEU A 1 113 ? -6.407 4.503 -0.150 1.00 89.50 113 LEU A CA 1
ATOM 893 C C . LEU A 1 113 ? -7.336 3.679 0.761 1.00 89.50 113 LEU A C 1
ATOM 895 O O . LEU A 1 113 ? -8.535 3.548 0.511 1.00 89.50 113 LEU A O 1
ATOM 899 N N . CYS A 1 114 ? -6.799 3.149 1.862 1.00 86.50 114 CYS A N 1
ATOM 900 C CA . CYS A 1 114 ? -7.539 2.273 2.774 1.00 86.50 114 CYS A CA 1
ATOM 901 C C . CYS A 1 114 ? -8.565 3.003 3.664 1.00 86.50 114 CYS A C 1
ATOM 903 O O . CYS A 1 114 ? -9.435 2.352 4.250 1.00 86.50 114 CYS A O 1
ATOM 905 N N . ARG A 1 115 ? -8.498 4.335 3.774 1.00 83.38 115 ARG A N 1
ATOM 906 C CA . ARG A 1 115 ? -9.511 5.159 4.464 1.00 83.38 115 ARG A CA 1
ATOM 907 C C . ARG A 1 115 ? -10.701 5.525 3.572 1.00 83.38 115 ARG A C 1
ATOM 909 O O . ARG A 1 115 ? -11.732 5.931 4.104 1.00 83.38 115 ARG A O 1
ATOM 916 N N . GLY A 1 116 ? -10.582 5.332 2.256 1.00 68.44 116 GLY A N 1
ATOM 917 C CA . GLY A 1 116 ? -11.570 5.753 1.256 1.00 68.44 116 GLY A CA 1
ATOM 918 C C . GLY A 1 116 ? -11.212 7.060 0.543 1.00 68.44 116 GLY A C 1
ATOM 919 O O . GLY A 1 116 ? -11.982 7.510 -0.296 1.00 68.44 116 GLY A O 1
ATOM 920 N N . GLY A 1 117 ? -10.044 7.643 0.830 1.00 56.22 117 GLY A N 1
ATOM 921 C CA . GLY A 1 117 ? -9.510 8.794 0.106 1.00 56.22 117 GLY A CA 1
ATOM 922 C C . GLY A 1 117 ? -8.857 8.379 -1.208 1.00 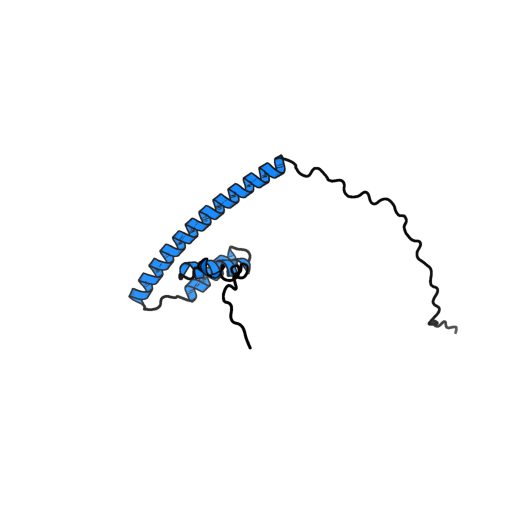56.22 117 GLY A C 1
ATOM 923 O O . GLY A 1 117 ? -7.668 8.589 -1.397 1.00 56.22 117 GLY A O 1
ATOM 924 N N . CYS A 1 118 ? -9.612 7.767 -2.117 1.00 38.69 118 CYS A N 1
ATOM 925 C CA . CYS A 1 118 ? -9.205 7.762 -3.517 1.00 38.69 118 CYS A CA 1
ATOM 926 C C . CYS A 1 118 ? -9.359 9.205 -4.030 1.00 38.69 118 CYS A C 1
ATOM 928 O O . CYS A 1 118 ? -10.488 9.704 -4.013 1.00 38.69 118 CYS A O 1
ATOM 930 N N . PRO A 1 119 ? -8.290 9.895 -4.478 1.00 47.12 119 PRO A N 1
ATOM 931 C CA . PRO A 1 119 ? -8.481 11.022 -5.374 1.00 47.12 119 PRO A CA 1
ATOM 932 C C . PRO A 1 119 ? -9.106 10.450 -6.648 1.00 47.12 119 PRO A C 1
ATOM 934 O O . PRO A 1 119 ? -8.450 9.748 -7.416 1.00 47.12 119 PRO A O 1
ATOM 937 N N . SER A 1 120 ? -10.409 10.674 -6.819 1.00 41.16 120 SER A N 1
ATOM 938 C CA . SER A 1 120 ? -11.111 10.298 -8.044 1.00 41.16 120 SER A CA 1
ATOM 939 C C . SER A 1 120 ? -10.407 10.942 -9.236 1.00 41.16 120 SER A C 1
ATOM 941 O O . SER A 1 120 ? -10.009 12.106 -9.152 1.00 41.16 120 SER A O 1
ATOM 943 N N . ALA A 1 121 ? -10.312 10.227 -10.360 1.00 45.66 121 ALA A N 1
ATOM 944 C CA . ALA A 1 121 ? -9.766 10.765 -11.610 1.00 45.66 121 ALA A CA 1
ATOM 945 C C . ALA A 1 121 ? -10.467 12.070 -12.059 1.00 45.66 121 ALA A C 1
ATOM 947 O O . ALA A 1 121 ? -9.873 12.880 -12.765 1.00 45.66 121 ALA A O 1
ATOM 948 N N . ALA A 1 122 ? -11.684 12.332 -11.563 1.00 44.34 122 ALA A N 1
ATOM 949 C CA . ALA A 1 122 ? -12.383 13.608 -11.710 1.00 44.34 122 ALA A CA 1
ATOM 950 C C . ALA A 1 122 ? -11.581 14.839 -11.227 1.00 44.34 122 ALA A C 1
ATOM 952 O O . ALA A 1 122 ? -11.790 15.928 -11.749 1.00 44.34 122 ALA A O 1
ATOM 953 N N . ALA A 1 123 ? -10.654 14.691 -10.271 1.00 44.06 123 ALA A N 1
ATOM 954 C CA . ALA A 1 123 ? -9.821 15.797 -9.787 1.00 44.06 123 ALA A CA 1
ATOM 955 C C . ALA A 1 123 ? -8.632 16.133 -10.713 1.00 44.06 123 ALA A C 1
ATOM 957 O O . ALA A 1 123 ? -8.067 17.216 -10.596 1.00 44.06 123 ALA A O 1
ATOM 958 N N . ALA A 1 124 ? -8.250 15.233 -11.628 1.00 45.69 124 ALA A N 1
ATOM 959 C CA . ALA A 1 124 ? -7.132 15.445 -12.554 1.00 45.69 124 ALA A CA 1
ATOM 960 C C . ALA A 1 124 ? -7.552 16.137 -13.867 1.00 45.69 124 ALA A C 1
ATOM 962 O O . ALA A 1 124 ? -6.739 16.814 -14.490 1.00 45.69 124 ALA A O 1
ATOM 963 N N . ASN A 1 125 ? -8.826 16.029 -14.264 1.00 45.75 125 ASN A N 1
ATOM 964 C CA . ASN A 1 125 ? -9.332 16.568 -15.536 1.00 45.75 125 ASN A CA 1
ATOM 965 C C . ASN A 1 125 ? -9.803 18.036 -15.470 1.00 45.75 125 ASN A C 1
ATOM 967 O O . ASN A 1 125 ? -10.372 18.544 -16.433 1.00 45.75 125 ASN A O 1
ATOM 971 N N . GLY A 1 126 ? -9.559 18.744 -14.363 1.00 41.28 126 GLY A N 1
ATOM 972 C CA . GLY A 1 126 ? -10.029 20.120 -14.156 1.00 41.28 126 GLY A CA 1
ATOM 973 C C . GLY A 1 126 ? -9.316 21.216 -14.963 1.00 41.28 126 GLY A C 1
ATOM 974 O O . GLY A 1 126 ? -9.666 22.377 -14.795 1.00 41.28 126 GLY A O 1
ATOM 975 N N . ASN A 1 127 ? -8.319 20.888 -15.798 1.00 53.81 127 ASN A N 1
ATOM 976 C CA . ASN A 1 127 ? -7.465 21.887 -16.462 1.00 53.81 127 ASN A CA 1
ATOM 977 C C . ASN A 1 127 ? -7.189 21.608 -17.958 1.00 53.81 127 ASN A C 1
ATOM 979 O O . ASN A 1 127 ? -6.156 22.016 -18.481 1.00 53.81 127 ASN A O 1
ATOM 983 N N . ALA A 1 128 ? -8.092 20.893 -18.641 1.00 44.12 128 ALA A N 1
ATOM 984 C CA . ALA A 1 128 ? -7.979 20.557 -20.070 1.00 44.12 128 ALA A CA 1
ATOM 985 C C . ALA A 1 128 ? -9.196 21.000 -20.916 1.00 44.12 128 ALA A C 1
ATOM 987 O O . ALA A 1 128 ? -9.358 20.557 -22.048 1.00 44.12 128 ALA A O 1
ATOM 988 N N . ALA A 1 129 ? -10.056 21.871 -20.375 1.00 42.38 129 ALA A N 1
ATOM 989 C CA . ALA A 1 129 ? -11.271 22.369 -21.029 1.00 42.38 129 ALA A CA 1
ATOM 990 C C . ALA A 1 129 ? -11.301 23.910 -21.053 1.00 42.38 129 ALA A C 1
ATOM 992 O O . ALA A 1 129 ? -12.188 24.542 -20.486 1.00 42.38 129 ALA A O 1
ATOM 993 N N . ALA A 1 130 ? -10.289 24.510 -21.684 1.00 43.72 130 ALA A N 1
ATOM 994 C CA . ALA A 1 130 ? -10.185 25.957 -21.903 1.00 43.72 130 ALA A CA 1
ATOM 995 C C . ALA A 1 130 ? -9.630 26.285 -23.305 1.00 43.72 130 ALA A C 1
ATOM 997 O O . ALA A 1 130 ? -8.850 27.219 -23.469 1.00 43.72 130 ALA A O 1
ATOM 998 N N . ALA A 1 131 ? -10.000 25.476 -24.306 1.00 50.34 131 ALA A N 1
ATOM 999 C CA . ALA A 1 131 ? -9.662 25.688 -25.713 1.00 50.34 131 ALA A CA 1
ATOM 1000 C C . ALA A 1 131 ? -10.597 24.892 -26.648 1.00 50.34 131 ALA A C 1
ATOM 1002 O O . ALA A 1 131 ? -10.173 23.910 -27.245 1.00 50.34 131 ALA A O 1
ATOM 1003 N N . ASP A 1 132 ? -11.862 25.303 -26.762 1.00 35.75 132 ASP A N 1
ATOM 1004 C CA . ASP A 1 132 ? -12.476 25.536 -28.081 1.00 35.75 132 ASP A CA 1
ATOM 1005 C C . ASP A 1 132 ? -13.686 26.482 -27.940 1.00 35.75 132 ASP A C 1
ATOM 1007 O O . ASP A 1 132 ? -14.215 26.663 -26.840 1.00 35.75 132 ASP A O 1
ATOM 1011 N N . GLY A 1 133 ? -14.043 27.179 -29.017 1.00 43.00 133 GLY A N 1
ATOM 1012 C CA . GLY A 1 133 ? -14.864 28.393 -28.957 1.00 43.00 133 GLY A CA 1
ATOM 1013 C C . GLY A 1 133 ? -16.383 28.191 -28.975 1.00 43.00 133 GLY A C 1
ATOM 1014 O O . GLY A 1 133 ? -16.884 27.103 -29.245 1.00 43.00 133 GLY A O 1
ATOM 1015 N N . ASN A 1 134 ? -17.114 29.290 -28.741 1.00 48.50 134 ASN A N 1
ATOM 1016 C CA . ASN A 1 134 ? -18.074 29.863 -29.703 1.00 48.50 134 ASN A CA 1
ATOM 1017 C C . ASN A 1 134 ? -18.773 31.101 -29.093 1.00 48.50 134 ASN A C 1
ATOM 1019 O O . ASN A 1 134 ? -19.773 30.957 -28.388 1.00 48.50 134 ASN A O 1
ATOM 1023 N N . ASP A 1 135 ? -18.287 32.320 -29.366 1.00 45.25 135 ASP A N 1
ATOM 1024 C CA . ASP A 1 135 ? -19.042 33.538 -29.025 1.00 45.25 135 ASP A CA 1
ATOM 1025 C C . ASP A 1 135 ? -20.067 33.856 -30.122 1.00 45.25 135 ASP A C 1
ATOM 1027 O O . ASP A 1 135 ? -19.856 34.678 -31.014 1.00 45.25 135 ASP A O 1
ATOM 1031 N N . ALA A 1 136 ? -21.190 33.141 -30.060 1.00 52.69 136 ALA A N 1
ATOM 1032 C CA . ALA A 1 136 ? -22.338 33.320 -30.939 1.00 52.69 136 ALA A CA 1
ATOM 1033 C C . ALA A 1 136 ? -23.492 34.049 -30.229 1.00 52.69 136 ALA A C 1
ATOM 1035 O O . ALA A 1 136 ? -24.646 33.637 -30.342 1.00 52.69 136 ALA A O 1
ATOM 1036 N N . THR A 1 137 ? -23.211 35.143 -29.505 1.00 57.97 137 THR A N 1
ATOM 1037 C CA . THR A 1 137 ? -24.279 36.019 -28.986 1.00 57.97 137 THR A CA 1
ATOM 1038 C C . THR A 1 137 ? -24.020 37.489 -29.295 1.00 57.97 137 THR A C 1
ATOM 1040 O O . THR A 1 137 ? -23.467 38.235 -28.491 1.00 57.97 137 THR A O 1
ATOM 1043 N N . GLY A 1 138 ? -24.499 37.946 -30.454 1.00 52.31 138 GLY A N 1
ATOM 1044 C CA . GLY A 1 138 ? -24.447 39.360 -30.810 1.00 52.31 138 GLY A CA 1
ATOM 1045 C C . GLY A 1 138 ? -25.146 40.244 -29.770 1.00 52.31 138 GLY A C 1
ATOM 1046 O O . GLY A 1 138 ? -26.367 40.189 -29.614 1.00 52.31 138 GLY A O 1
ATOM 1047 N N . ARG A 1 139 ? -24.379 41.110 -29.100 1.00 46.22 139 ARG A N 1
ATOM 1048 C CA . ARG A 1 139 ? -24.894 42.304 -28.421 1.00 46.22 139 ARG A CA 1
ATOM 1049 C C . ARG A 1 139 ? -24.089 43.520 -28.841 1.00 46.22 139 ARG A C 1
ATOM 1051 O O . ARG A 1 139 ? -22.975 43.748 -28.385 1.00 46.22 139 ARG A O 1
ATOM 1058 N N . SER A 1 140 ? -24.697 44.305 -29.721 1.00 37.84 140 SER A N 1
ATOM 1059 C CA . SER A 1 140 ? -24.253 45.654 -30.040 1.00 37.84 140 SER A CA 1
ATOM 1060 C C . SER A 1 140 ? -24.275 46.511 -28.776 1.00 37.84 140 SER A C 1
ATOM 1062 O O . SER A 1 140 ? -25.321 46.628 -28.136 1.00 37.84 140 SER A O 1
ATOM 1064 N N . TYR A 1 141 ? -23.158 47.159 -28.465 1.00 44.41 141 TYR A N 1
ATOM 1065 C CA . TYR A 1 141 ? -23.170 48.344 -27.616 1.00 44.41 141 TYR A CA 1
ATOM 1066 C C . TYR A 1 141 ? -23.257 49.579 -28.517 1.00 44.41 141 TYR A C 1
ATOM 1068 O O . TYR A 1 141 ? -22.476 49.727 -29.458 1.00 44.41 141 TYR A O 1
ATOM 1076 N N . ARG A 1 142 ? -24.272 50.404 -28.249 1.00 47.25 142 ARG A N 1
ATOM 1077 C CA . ARG A 1 142 ? -24.328 51.818 -28.633 1.00 47.25 142 ARG A CA 1
ATOM 1078 C C . ARG A 1 142 ? -23.581 52.643 -27.590 1.00 47.25 142 ARG A C 1
ATOM 1080 O O . ARG A 1 142 ? -23.592 52.197 -26.421 1.00 47.25 142 ARG A O 1
#

pLDDT: mean 72.31, std 20.97, range [30.95, 98.5]

Radius of gyration: 33.6 Å; chains: 1; bounding box: 96×60×57 Å

Sequence (142 aa):
MPYTSQRRPGEGRNQPRPEGSSRPEAAPQPEDTSQPWVEARVAELRRSIDEIDSAVIELLRRRAQLSRQVQKARIAQRGARIAPAREDRVREHFRSNLLGTRGEQVAGAVLLLCRGGCPSAAAANGNAAAADGNDATGRSYR

Secondary structure (DSSP, 8-state):
------PPP------PPPP-------PPP------HHHHHHHHHHHHHHHHHHHHHHHHHHHHHHHHHHHHHHHHHHHS-S--HHHHHHHHHHHHHHTTTHHHHHHHHHHHHHHHT----GGGTSTTS--------------

Foldseek 3Di:
DDDDDDDDDDDDDDDDDDDDPCPPPPDPDPDPPPPVVVVVVVVVVVVVVVVVVVVVVVVLVVVLVVLVVVQVVCCVPPVDSDDVVVLVVLLVVQCVVDPHPVSNVVSVVSVCVSVVNDPPCVVVPPPDPDDDDDPPDDDDDD

=== Feature glossary ===
A reading guide for the features in this record.

Start from the sequence.

  · Sequence gives the chain of amino acids in standard one-letter code (A=alanine, C=cysteine, …, Y=tyrosine), read N→C. It is the only feature that is directly encoded by the gene; all structural features are derived from the folded form of this sequence.

Fold it, and you get atomic coordinates and the backbone conformation that goes with them.

  · The mmCIF table is the protein's shape written out atom by atom. For each backbone N, Cα, C, and carbonyl O, it records an (x, y, z) coordinate triple in Å plus the residue type, chain letter, and residue number.

  · Backbone dihedral angles. Every residue except chain termini has a φ (preceding-C → N → Cα → C) and a ψ (N → Cα → C → next-N). They are reported in degrees following the IUPAC sign convention. Secondary structure is essentially a statement about which (φ, ψ) basin each residue occupies.

  · DSSP 8-state secondary structure assigns each residue one of H (α-helix), G (3₁₀-helix), I (π-helix), E (extended β-strand), B (isolated β-bridge), T (hydrogen-bonded turn), S (bend), or '-' (coil). The assignment is computed from backbone hydrogen-bond geometry via the Kabsch–Sander algorithm.

  · P-SEA three-state annotation labels each residue as helix, strand, or coil based purely on the geometry of the Cα trace. It serves as a fallback when the full backbone (and thus DSSP) is unavailable.

Summarize the fold with a handful of shape descriptors and a per-residue structural alphabet.

  · Radius of gyration (Rg) is the root-mean-square distance of Cα atoms from their centroid — a single number for overall size and compactness. A globular domain of N residues has Rg ≈ 2.2·N^0.38 Å; an extended or disordered chain has a much larger Rg. The Cα contact count is the number of residue pairs whose Cα atoms are within 8 Å and are more than four positions apart in sequence — a standard proxy for tertiary packing density. The bounding box is the smallest axis-aligned box enclosing all Cα atoms.

  · Foldseek's 3Di representation compresses backbone geometry into a per-residue letter drawn from a learned twenty-state alphabet. It captures the tertiary interaction pattern around each residue — which residues are packed against it in space, regardless of where they are in sequence.

  · Accessible surface area quantifies burial. A residue with SASA near zero is packed into the hydrophobic core; one with SASA >100 Å² sits on the surface. Computed here via the Shrake–Rupley numerical algorithm with a 1.4 Å probe.

Ask how reliable the model is.

  · For AlphaFold models, the B-factor field carries pLDDT — the model's own estimate of local accuracy on a 0–100 scale. Regions with pLDDT<50 should be treated as essentially unmodeled; they often correspond to intrinsically disordered segments.

  · For experimental (PDB) structures, the B-factor (temperature factor) quantifies the positional spread of each atom in the crystal — a combination of thermal vibration and static disorder — in units of Å². High B-factors mark flexible loops or poorly resolved regions; low B-factors mark the rigid, well-ordered core.

  · PAE(i, j) answers: if I align the predicted and true structures on residue i, how far off (in Å) do I expect residue j to be? A block-diagonal PAE matrix with low values on the blocks and high values off-diagonal is the signature of a multi-domain protein with confidently predicted domains but uncertain inter-domain orientation.

Place it in context: what it resembles, what it is annotated as, and how it looks.

  · Structural nearest neighbors (via Foldseek easy-search vs the PDB). Reported per hit: target PDB id, E-value, and alignment TM-score. A TM-score above ~0.5 is the conventional threshold for 'same fold'.

  · Functional annotations link the protein to curated databases. InterPro entries identify conserved domains and families by matching the sequence against member-database signatures (Pfam, PROSITE, CDD, …). Gene Ontology (GO) terms describe molecular function, biological process, and cellular component in a controlled vocabulary. CATH places the structure in a hierarchical fold classification (Class/Architecture/Topology/Homologous-superfamily). The organism is the source species.

  · Plot images: a contact map (which residues are close in 3D, as an N×N binary image), a Ramachandran scatter (backbone torsion angles, revealing secondary-structure composition at a glance), and — for AlphaFold structures — a PAE heatmap (pairwise prediction confidence).

  · Structure images are PyMOL renders from six orthogonal camera directions. Cartoon representation draws helices as coils and strands as arrows; sticks shows the backbone as bonds; surface shows the solvent-excluded envelope. Rainbow coloring maps sequence position to hue (blue→red, N→C); chain coloring assigns a distinct color per polypeptide.